Protein AF-A0A9P1PX08-F1 (afdb_monomer_lite)

Structure (mmCIF, N/CA/C/O backbone):
data_AF-A0A9P1PX08-F1
#
_entry.id   AF-A0A9P1PX08-F1
#
loop_
_atom_site.group_PDB
_atom_site.id
_atom_site.type_symbol
_atom_site.label_atom_id
_atom_site.label_alt_id
_atom_site.label_comp_id
_atom_site.label_asym_id
_atom_site.label_entity_id
_atom_site.label_seq_id
_atom_site.pdbx_PDB_ins_code
_atom_site.Cartn_x
_atom_site.Cartn_y
_atom_site.Cartn_z
_atom_site.occupancy
_atom_site.B_iso_or_equiv
_atom_site.auth_seq_id
_atom_site.auth_comp_id
_atom_site.auth_asym_id
_atom_site.auth_atom_id
_atom_site.pdbx_PDB_model_num
ATOM 1 N N . MET A 1 1 ? 10.259 12.004 -15.385 1.00 73.31 1 MET A N 1
ATOM 2 C CA . MET A 1 1 ? 9.866 10.670 -15.882 1.00 73.31 1 MET A CA 1
ATOM 3 C C . MET A 1 1 ? 11.136 9.957 -16.314 1.00 73.31 1 MET A C 1
ATOM 5 O O . MET A 1 1 ? 11.844 10.497 -17.153 1.00 73.31 1 MET A O 1
ATOM 9 N N . HIS A 1 2 ? 11.478 8.837 -15.674 1.00 86.50 2 HIS A N 1
ATOM 10 C CA . HIS A 1 2 ? 12.742 8.131 -15.911 1.00 86.50 2 HIS A CA 1
ATOM 11 C C . HIS A 1 2 ? 12.480 6.843 -16.692 1.00 86.50 2 HIS A C 1
ATOM 13 O O . HIS A 1 2 ? 11.627 6.052 -16.290 1.00 86.50 2 HIS A O 1
ATOM 19 N N . SER A 1 3 ? 13.198 6.637 -17.799 1.00 89.75 3 SER A N 1
ATOM 20 C CA . SER A 1 3 ? 13.144 5.379 -18.551 1.00 89.75 3 SER A CA 1
ATOM 21 C C . SER A 1 3 ? 13.719 4.245 -17.704 1.00 89.75 3 SER A C 1
ATOM 23 O O . SER A 1 3 ? 14.833 4.380 -17.184 1.00 89.75 3 SER A O 1
ATOM 25 N N . VAL A 1 4 ? 12.996 3.135 -17.583 1.00 94.69 4 VAL A N 1
ATOM 26 C CA . VAL A 1 4 ? 13.470 1.964 -16.839 1.00 94.69 4 VAL A CA 1
ATOM 27 C C . VAL A 1 4 ? 14.419 1.138 -17.712 1.00 94.69 4 VAL A C 1
ATOM 29 O O . VAL A 1 4 ? 14.262 1.059 -18.931 1.00 94.69 4 VAL A O 1
ATOM 32 N N . LYS A 1 5 ? 15.424 0.527 -17.080 1.00 95.81 5 LYS A N 1
ATOM 33 C CA . LYS A 1 5 ? 16.347 -0.417 -17.715 1.00 95.81 5 LYS A CA 1
ATOM 34 C C . LYS A 1 5 ? 16.244 -1.782 -17.039 1.00 95.81 5 LYS A C 1
ATOM 36 O O . LYS A 1 5 ? 16.004 -1.837 -15.833 1.00 95.81 5 LYS A O 1
ATOM 41 N N . ASN A 1 6 ? 16.421 -2.860 -17.800 1.00 94.50 6 ASN A N 1
ATOM 42 C CA . ASN A 1 6 ? 16.552 -4.205 -17.238 1.00 94.50 6 ASN A CA 1
ATOM 43 C C . ASN A 1 6 ? 17.916 -4.390 -16.541 1.00 94.50 6 ASN A C 1
ATOM 45 O O . ASN A 1 6 ? 18.752 -3.481 -16.533 1.00 94.50 6 ASN A O 1
ATOM 49 N N . ALA A 1 7 ? 18.140 -5.565 -15.947 1.00 95.75 7 ALA A N 1
ATOM 50 C CA . ALA A 1 7 ? 19.376 -5.871 -15.224 1.00 95.75 7 ALA A CA 1
ATOM 51 C C . ALA A 1 7 ? 20.627 -5.795 -16.123 1.00 95.75 7 ALA A C 1
ATOM 53 O O . ALA A 1 7 ? 21.716 -5.483 -15.649 1.00 95.75 7 ALA A O 1
ATOM 54 N N . GLU A 1 8 ? 20.458 -6.005 -17.427 1.00 96.75 8 GLU A N 1
ATOM 55 C CA . GLU A 1 8 ? 21.494 -5.923 -18.456 1.00 96.75 8 GLU A CA 1
ATOM 56 C C . GLU A 1 8 ? 21.676 -4.498 -19.021 1.00 96.75 8 GLU A C 1
ATOM 58 O O . GLU A 1 8 ? 22.500 -4.273 -19.906 1.00 96.75 8 GLU A O 1
ATOM 63 N N . GLY A 1 9 ? 20.918 -3.514 -18.525 1.00 94.00 9 GLY A N 1
ATOM 64 C CA . GLY A 1 9 ? 21.009 -2.110 -18.929 1.00 94.00 9 GLY A CA 1
ATOM 65 C C . GLY A 1 9 ? 20.248 -1.738 -20.209 1.00 94.00 9 GLY A C 1
ATOM 66 O O . GLY A 1 9 ? 20.305 -0.575 -20.622 1.00 94.00 9 GLY A O 1
ATOM 67 N N . ALA A 1 10 ? 19.517 -2.670 -20.822 1.00 96.12 10 ALA A N 1
ATOM 68 C CA . ALA A 1 10 ? 18.646 -2.397 -21.960 1.00 96.12 10 ALA A CA 1
ATOM 69 C C . ALA A 1 10 ? 17.402 -1.615 -21.517 1.00 96.12 10 ALA A C 1
ATOM 71 O O . ALA A 1 10 ? 16.815 -1.897 -20.473 1.00 96.12 10 ALA A O 1
ATOM 72 N N . VAL A 1 11 ? 16.997 -0.629 -22.318 1.00 94.44 11 VAL A N 1
ATOM 73 C CA . VAL A 1 11 ? 15.787 0.164 -22.059 1.00 94.44 11 VAL A CA 1
ATOM 74 C C . VAL A 1 11 ? 14.554 -0.712 -22.265 1.00 94.44 11 VAL A C 1
ATOM 76 O O . VAL A 1 11 ? 14.451 -1.402 -23.277 1.00 94.44 11 VAL A O 1
ATOM 79 N N . ILE A 1 12 ? 13.619 -0.655 -21.320 1.00 95.06 12 ILE A N 1
ATOM 80 C CA . ILE A 1 12 ? 12.290 -1.259 -21.452 1.00 95.06 12 ILE A CA 1
ATOM 81 C C . ILE A 1 12 ? 11.240 -0.157 -21.602 1.00 95.06 12 ILE A C 1
ATOM 83 O O . ILE A 1 12 ? 11.445 0.961 -21.122 1.00 95.06 12 ILE A O 1
ATOM 87 N N . ASP A 1 13 ? 10.124 -0.462 -22.268 1.00 94.25 13 ASP A N 1
ATOM 88 C CA . ASP A 1 13 ? 9.025 0.485 -22.515 1.00 94.25 13 ASP A CA 1
ATOM 89 C C . ASP A 1 13 ? 8.157 0.688 -21.259 1.00 94.25 13 ASP A C 1
ATOM 91 O O . ASP A 1 13 ? 6.963 0.399 -21.202 1.00 94.25 13 ASP A O 1
ATOM 95 N N . ASN A 1 14 ? 8.811 1.134 -20.189 1.00 93.38 14 ASN A N 1
ATOM 96 C CA . ASN A 1 14 ? 8.219 1.418 -18.898 1.00 93.38 14 ASN A CA 1
ATOM 97 C C . ASN A 1 14 ? 8.850 2.683 -18.323 1.00 93.38 14 ASN A C 1
ATOM 99 O O . ASN A 1 14 ? 10.034 2.982 -18.512 1.00 93.38 14 ASN A O 1
ATOM 103 N N . TRP A 1 15 ? 8.050 3.395 -17.541 1.00 93.88 15 TRP A N 1
ATOM 104 C CA . TRP A 1 15 ? 8.433 4.662 -16.946 1.00 93.88 15 TRP A CA 1
ATOM 105 C C . TRP A 1 15 ? 8.329 4.584 -15.431 1.00 93.88 15 TRP A C 1
ATOM 107 O O . TRP A 1 15 ? 7.289 4.210 -14.893 1.00 93.88 15 TRP A O 1
ATOM 117 N N . LEU A 1 16 ? 9.397 4.986 -14.743 1.00 94.38 16 LEU A N 1
ATOM 118 C CA . LEU A 1 16 ? 9.353 5.253 -13.312 1.00 94.38 16 LEU A CA 1
ATOM 119 C C . LEU A 1 16 ? 8.984 6.722 -13.097 1.00 94.38 16 LEU A C 1
ATOM 121 O O . LEU A 1 16 ? 9.683 7.646 -13.541 1.00 94.38 16 LEU A O 1
ATOM 125 N N . VAL A 1 17 ? 7.879 6.924 -12.389 1.00 94.12 17 VAL A N 1
ATOM 126 C CA . VAL A 1 17 ? 7.411 8.236 -11.950 1.00 94.12 17 VAL A CA 1
ATOM 127 C C . VAL A 1 17 ? 7.703 8.371 -10.460 1.00 94.12 17 VAL A C 1
ATOM 129 O O . VAL A 1 17 ? 7.327 7.514 -9.669 1.00 94.12 17 VAL A O 1
ATOM 132 N N . LEU A 1 18 ? 8.394 9.449 -10.094 1.00 95.81 18 LEU A N 1
ATOM 133 C CA . LEU A 1 18 ? 8.666 9.838 -8.713 1.00 95.81 18 LEU A CA 1
ATOM 134 C C . LEU A 1 18 ? 8.014 11.198 -8.487 1.00 95.81 18 LEU A C 1
ATOM 136 O O . LEU A 1 18 ? 8.113 12.070 -9.353 1.00 95.81 18 LEU A O 1
ATOM 140 N N . GLY A 1 19 ? 7.362 11.367 -7.344 1.00 94.69 19 GLY A N 1
ATOM 141 C CA . GLY A 1 19 ? 6.692 12.606 -6.974 1.00 94.69 19 GLY A CA 1
ATOM 142 C C . GLY A 1 19 ? 6.649 12.777 -5.462 1.00 94.69 19 GLY A C 1
ATOM 143 O O . GLY A 1 19 ? 6.700 11.799 -4.718 1.00 94.69 19 GLY A O 1
ATOM 144 N N . GLU A 1 20 ? 6.569 14.030 -5.027 1.00 98.06 20 GLU A N 1
ATOM 145 C CA . GLU A 1 20 ? 6.339 14.399 -3.634 1.00 98.06 20 GLU A CA 1
ATOM 146 C C . GLU A 1 20 ? 4.833 14.404 -3.343 1.00 98.06 20 GLU A C 1
ATOM 148 O O . GLU A 1 20 ? 4.045 14.985 -4.094 1.00 98.06 20 GLU A O 1
ATOM 153 N N . VAL A 1 21 ? 4.428 13.757 -2.249 1.00 96.94 21 VAL A N 1
ATOM 154 C CA . VAL A 1 21 ? 3.047 13.820 -1.759 1.00 96.94 21 VAL A CA 1
ATOM 155 C C . VAL A 1 21 ? 2.881 15.123 -0.980 1.00 96.94 21 VAL A C 1
ATOM 157 O O . VAL A 1 21 ? 3.339 15.224 0.152 1.00 96.94 21 VAL A O 1
ATOM 160 N N . ILE A 1 22 ? 2.219 16.113 -1.581 1.00 98.19 22 ILE A N 1
ATOM 161 C CA . ILE A 1 22 ? 1.985 17.429 -0.953 1.00 98.19 22 ILE A CA 1
ATOM 162 C C . ILE A 1 22 ? 0.655 17.525 -0.189 1.00 98.19 22 ILE A C 1
ATOM 164 O O . ILE A 1 22 ? 0.479 18.409 0.643 1.00 98.19 22 ILE A O 1
ATOM 168 N N . ALA A 1 23 ? -0.302 16.645 -0.492 1.00 97.81 23 ALA A N 1
ATOM 169 C CA . ALA A 1 23 ? -1.621 16.608 0.129 1.00 97.81 23 ALA A CA 1
ATOM 170 C C . ALA A 1 23 ? -2.252 15.219 -0.037 1.00 97.81 23 ALA A C 1
ATOM 172 O O . ALA A 1 23 ? -1.963 14.510 -1.004 1.00 97.81 23 ALA A O 1
ATOM 173 N N . VAL A 1 24 ? -3.147 14.859 0.886 1.00 96.06 24 VAL A N 1
ATOM 174 C CA . VAL A 1 24 ? -3.991 13.659 0.811 1.00 96.06 24 VAL A CA 1
ATOM 175 C C . VAL A 1 24 ? -5.436 14.028 1.130 1.00 96.06 24 VAL A C 1
ATOM 177 O O . VAL A 1 24 ? -5.697 14.816 2.037 1.00 96.06 24 VAL A O 1
ATOM 180 N N . HIS A 1 25 ? -6.380 13.457 0.386 1.00 97.50 25 HIS A N 1
ATOM 181 C CA . HIS A 1 25 ? -7.806 13.558 0.686 1.00 97.50 25 HIS A CA 1
ATOM 182 C C . HIS A 1 25 ? -8.264 12.233 1.287 1.00 97.50 25 HIS A C 1
ATOM 184 O O . HIS A 1 25 ? -8.219 11.203 0.618 1.00 97.50 25 HIS A O 1
ATOM 190 N N . ILE A 1 26 ? -8.694 12.264 2.547 1.00 97.75 26 ILE A N 1
ATOM 191 C CA . ILE A 1 26 ? -9.225 11.105 3.265 1.00 97.75 26 ILE A CA 1
ATOM 192 C C . ILE A 1 26 ? -10.648 11.447 3.694 1.00 97.75 26 ILE A C 1
ATOM 194 O O . ILE A 1 26 ? -10.902 12.538 4.206 1.00 97.75 26 ILE A O 1
ATOM 198 N N . HIS A 1 27 ? -11.584 10.526 3.467 1.00 98.12 27 HIS A N 1
ATOM 199 C CA . HIS A 1 27 ? -12.934 10.669 3.998 1.00 98.12 27 HIS A CA 1
ATOM 200 C C . HIS A 1 27 ? -12.876 10.597 5.527 1.00 98.12 27 HIS A C 1
ATOM 202 O O . HIS A 1 27 ? -12.344 9.629 6.062 1.00 98.12 27 HIS A O 1
ATOM 208 N N . GLY A 1 28 ? -13.406 11.604 6.229 1.00 97.62 28 GLY A N 1
ATOM 209 C CA . GLY A 1 28 ? -13.213 11.749 7.679 1.00 97.62 28 GLY A CA 1
ATOM 210 C C . GLY A 1 28 ? -13.666 10.539 8.502 1.00 97.62 28 GLY A C 1
ATOM 211 O O . GLY A 1 28 ? -13.024 10.204 9.486 1.00 97.62 28 GLY A O 1
ATOM 212 N N . GLU A 1 29 ? -14.706 9.829 8.058 1.00 98.06 29 GLU A N 1
ATOM 213 C CA . GLU A 1 29 ? -15.200 8.606 8.717 1.00 98.06 29 GLU A CA 1
ATOM 214 C C . GLU A 1 29 ? -14.225 7.415 8.654 1.00 98.06 29 GLU A C 1
ATOM 216 O O . GLU A 1 29 ? -14.420 6.427 9.352 1.00 98.06 29 GLU A O 1
ATOM 221 N N . LEU A 1 30 ? -13.183 7.486 7.819 1.00 98.25 30 LEU A N 1
ATOM 222 C CA . LEU A 1 30 ? -12.134 6.464 7.735 1.00 98.25 30 LEU A CA 1
ATOM 223 C C . LEU A 1 30 ? -10.985 6.716 8.717 1.00 98.25 30 LEU A C 1
ATOM 225 O O . LEU A 1 30 ? -9.995 5.988 8.689 1.00 98.25 30 LEU A O 1
ATOM 229 N N . LEU A 1 31 ? -11.081 7.751 9.549 1.00 98.25 31 LEU A N 1
ATOM 230 C CA . LEU A 1 31 ? -10.131 8.044 10.613 1.00 98.25 31 LEU A CA 1
ATOM 231 C C . LEU A 1 31 ? -10.778 7.700 11.957 1.00 98.25 31 LEU A C 1
ATOM 233 O O . LEU A 1 31 ? -11.938 8.042 12.188 1.00 98.25 31 LEU A O 1
ATOM 237 N N . ASP A 1 32 ? -10.039 7.030 12.840 1.00 96.94 32 ASP A N 1
ATOM 238 C CA . ASP A 1 32 ? -10.472 6.889 14.233 1.00 96.94 32 ASP A CA 1
ATOM 239 C C . ASP A 1 32 ? -10.277 8.196 15.022 1.00 96.94 32 ASP A C 1
ATOM 241 O O . ASP A 1 32 ? -9.883 9.234 14.479 1.00 96.94 32 ASP A O 1
ATOM 245 N N . ALA A 1 33 ? -10.591 8.159 16.319 1.00 97.25 33 ALA A N 1
ATOM 246 C CA . ALA A 1 33 ? -10.500 9.321 17.198 1.00 97.25 33 ALA A CA 1
ATOM 247 C C . ALA A 1 33 ? -9.061 9.860 17.322 1.00 97.25 33 ALA A C 1
ATOM 249 O O . ALA A 1 33 ? -8.864 11.050 17.571 1.00 97.25 33 ALA A O 1
ATOM 250 N N . GLU A 1 34 ? -8.064 9.002 17.113 1.00 97.38 34 GLU A N 1
ATOM 251 C CA . GLU A 1 34 ? -6.639 9.310 17.134 1.00 97.38 34 GLU A CA 1
ATOM 252 C C . GLU A 1 34 ? -6.114 9.772 15.762 1.00 97.38 34 GLU A C 1
ATOM 254 O O . GLU A 1 34 ? -4.944 10.142 15.633 1.00 97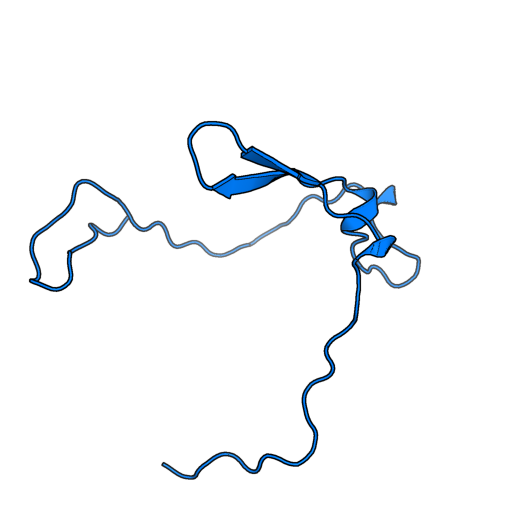.38 34 GLU A O 1
ATOM 259 N N . GLY A 1 35 ? -6.969 9.792 14.735 1.00 96.50 35 GLY A N 1
ATOM 260 C CA . GLY A 1 35 ? -6.610 10.183 13.376 1.00 96.50 35 GLY A CA 1
ATOM 261 C C . GLY A 1 35 ? -5.902 9.080 12.585 1.00 96.50 35 GLY A C 1
ATOM 262 O O . GLY A 1 35 ? -5.262 9.371 11.573 1.00 96.50 35 GLY A O 1
ATOM 263 N N . ILE A 1 36 ? -5.987 7.823 13.023 1.00 96.12 36 ILE A N 1
ATOM 264 C CA . ILE A 1 36 ? -5.401 6.675 12.335 1.00 96.12 36 ILE A CA 1
ATOM 265 C C . ILE A 1 36 ? -6.370 6.188 11.262 1.00 96.12 36 ILE A C 1
ATOM 267 O O . ILE A 1 36 ? -7.563 5.982 11.495 1.00 96.12 36 ILE A O 1
ATOM 271 N N . TYR A 1 37 ? -5.832 5.969 10.065 1.00 97.06 37 TYR A N 1
ATOM 272 C CA . TYR A 1 37 ? -6.594 5.465 8.933 1.00 97.06 37 TYR A CA 1
ATOM 273 C C . TYR A 1 37 ? -7.016 4.002 9.115 1.00 97.06 37 TYR A C 1
ATOM 275 O O . TYR A 1 37 ? -6.186 3.094 9.217 1.00 97.06 37 TYR A O 1
ATOM 283 N N . GLN A 1 38 ? -8.324 3.769 9.073 1.00 96.56 38 GLN A N 1
ATOM 284 C CA . GLN A 1 38 ? -8.951 2.463 9.224 1.00 96.56 38 GLN A CA 1
ATOM 285 C C . GLN A 1 38 ? -8.963 1.722 7.882 1.00 96.56 38 GLN A C 1
ATOM 287 O O . GLN A 1 38 ? -9.919 1.774 7.108 1.00 96.56 38 GLN A O 1
ATOM 292 N N . THR A 1 39 ? -7.864 1.020 7.593 1.00 95.75 39 THR A N 1
ATOM 293 C CA . THR A 1 39 ? -7.627 0.386 6.282 1.00 95.75 39 THR A CA 1
ATOM 294 C C . THR A 1 39 ? -8.699 -0.640 5.904 1.0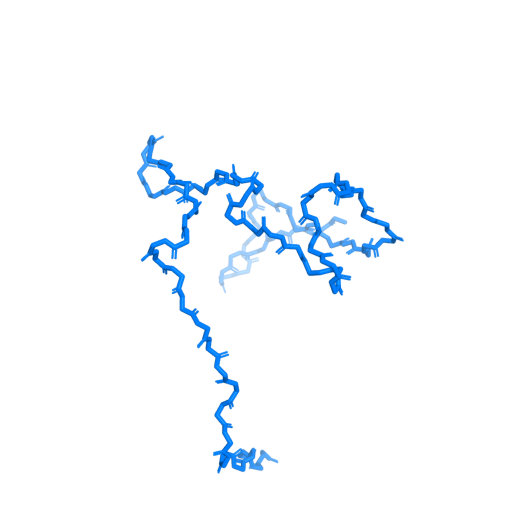0 95.75 39 THR A C 1
ATOM 296 O O . THR A 1 39 ? -9.134 -0.646 4.756 1.00 95.75 39 THR A O 1
ATOM 299 N N . ALA A 1 40 ? -9.155 -1.483 6.839 1.00 95.94 40 ALA A N 1
ATOM 300 C CA . ALA A 1 40 ? -10.213 -2.462 6.564 1.00 95.94 40 ALA A CA 1
ATOM 301 C C . ALA A 1 40 ? -11.561 -1.780 6.256 1.00 95.94 40 ALA A C 1
ATOM 303 O O . ALA A 1 40 ? -12.224 -2.134 5.281 1.00 95.94 40 ALA A O 1
ATOM 304 N N . ALA A 1 41 ? -11.928 -0.740 7.016 1.00 96.19 41 ALA A N 1
ATOM 305 C CA . ALA A 1 41 ? -13.154 0.035 6.793 1.00 96.19 41 ALA A CA 1
ATOM 306 C C . ALA A 1 41 ? -13.174 0.730 5.422 1.00 96.19 41 ALA A C 1
ATOM 308 O O . ALA A 1 41 ? -14.230 0.867 4.808 1.00 96.19 41 ALA A O 1
ATOM 309 N N . ALA A 1 42 ? -12.002 1.116 4.91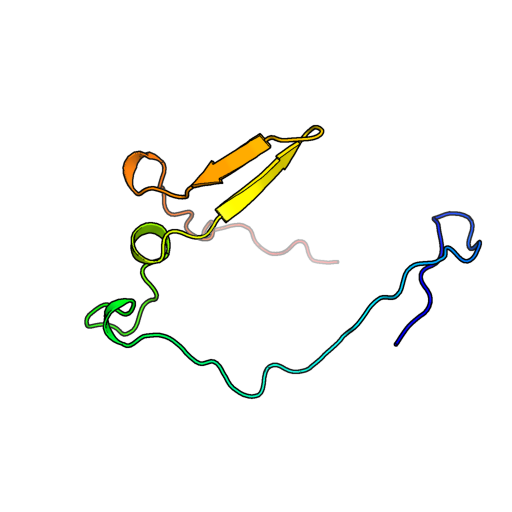3 1.00 96.50 42 ALA A N 1
ATOM 310 C CA . ALA A 1 42 ? -11.863 1.729 3.599 1.00 96.50 42 ALA A CA 1
ATOM 311 C C . ALA A 1 42 ? -12.015 0.755 2.416 1.00 96.50 42 ALA A C 1
ATOM 313 O O . ALA A 1 42 ? -12.070 1.205 1.272 1.00 96.50 42 ALA A O 1
ATOM 314 N N . GLN A 1 43 ? -12.056 -0.558 2.672 1.00 96.00 43 GLN A N 1
ATOM 315 C CA . GLN A 1 43 ? -12.247 -1.617 1.672 1.00 96.00 43 GLN A CA 1
ATOM 316 C C . GLN A 1 43 ? -11.363 -1.474 0.411 1.00 96.00 43 GLN A C 1
ATOM 318 O O . GLN A 1 43 ? -11.871 -1.515 -0.716 1.00 96.00 43 GLN A O 1
ATOM 323 N N . PRO A 1 44 ? -10.030 -1.310 0.546 1.00 95.62 44 PRO A N 1
ATOM 324 C CA . PRO A 1 44 ? -9.149 -1.262 -0.611 1.00 95.62 44 PRO A CA 1
ATOM 325 C C . PRO A 1 44 ? -9.157 -2.605 -1.350 1.00 95.62 44 PRO A C 1
ATOM 327 O O . PRO A 1 44 ? -9.193 -3.678 -0.743 1.00 95.62 44 PRO A O 1
ATOM 330 N N . ILE A 1 45 ? -9.067 -2.541 -2.679 1.00 96.19 45 ILE A N 1
ATOM 331 C CA . ILE A 1 45 ? -8.989 -3.721 -3.543 1.00 96.19 45 ILE A CA 1
ATOM 332 C C . ILE A 1 45 ? -7.531 -3.977 -3.919 1.00 96.19 45 ILE A C 1
ATOM 334 O O . ILE A 1 45 ? -6.888 -3.157 -4.574 1.00 96.19 45 ILE A O 1
ATOM 338 N N . LEU A 1 46 ? -7.012 -5.136 -3.523 1.00 97.00 46 LEU A N 1
ATOM 339 C CA . LEU A 1 46 ? -5.636 -5.542 -3.780 1.00 97.00 46 LEU A CA 1
ATOM 340 C C . LEU A 1 46 ? -5.596 -6.443 -5.004 1.00 97.00 46 LEU A C 1
ATOM 342 O O . LEU A 1 46 ? -6.384 -7.383 -5.130 1.00 97.00 46 LEU A O 1
ATOM 346 N N . ARG A 1 47 ? -4.650 -6.184 -5.908 1.00 97.31 47 ARG A N 1
ATOM 347 C CA . ARG A 1 47 ? -4.433 -7.055 -7.060 1.00 97.31 47 ARG A CA 1
ATOM 348 C C . ARG A 1 47 ? -3.741 -8.344 -6.619 1.00 97.31 47 ARG A C 1
ATOM 350 O O . ARG A 1 47 ? -2.670 -8.305 -6.022 1.00 97.31 47 ARG A O 1
ATOM 357 N N . GLY A 1 48 ? -4.342 -9.478 -6.958 1.00 96.00 48 GLY A N 1
ATOM 358 C CA . GLY A 1 48 ? -3.740 -10.798 -6.827 1.00 96.00 48 GLY A CA 1
ATOM 359 C C . GLY A 1 48 ? -2.997 -11.239 -8.090 1.00 96.00 48 GLY A C 1
ATOM 360 O O . GLY A 1 48 ? -2.991 -10.563 -9.124 1.00 96.00 48 GLY A O 1
ATOM 361 N N . GLY A 1 49 ? -2.376 -12.415 -8.007 1.00 95.56 49 GLY A N 1
ATOM 362 C CA . GLY A 1 49 ? -1.721 -13.055 -9.146 1.00 95.56 49 GLY A CA 1
ATOM 363 C C . GLY A 1 49 ? -2.698 -13.568 -10.212 1.00 95.56 49 GLY A C 1
ATOM 364 O O . GLY A 1 49 ? -3.907 -13.664 -10.003 1.00 95.56 49 GLY A O 1
ATOM 365 N N . GLY A 1 50 ? -2.158 -13.942 -11.371 1.00 95.69 50 GLY A N 1
ATOM 366 C CA . GLY A 1 50 ? -2.952 -14.464 -12.484 1.00 95.69 50 GLY A CA 1
ATOM 367 C C . GLY A 1 50 ? -3.808 -13.393 -13.177 1.00 95.69 50 GLY A C 1
ATOM 368 O O . GLY A 1 50 ? -3.649 -12.200 -12.912 1.00 95.69 50 GLY A O 1
ATOM 369 N N . PRO A 1 51 ? -4.700 -13.791 -14.099 1.00 96.00 51 PRO A N 1
ATOM 370 C CA . PRO A 1 51 ? -5.432 -12.857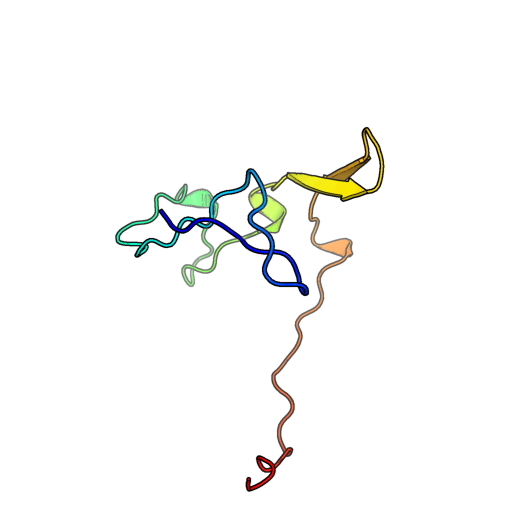 -14.953 1.00 96.00 51 PRO A CA 1
ATOM 371 C C . PRO A 1 51 ? -6.558 -12.099 -14.232 1.00 96.00 51 PRO A C 1
ATOM 373 O O . PRO A 1 51 ? -6.873 -10.981 -14.641 1.00 96.00 51 PRO A O 1
ATOM 376 N N . SER A 1 52 ? -7.123 -12.641 -13.146 1.00 97.44 52 SER A N 1
ATOM 377 C CA . SER A 1 52 ? -8.382 -12.134 -12.574 1.00 97.44 52 SER A CA 1
ATOM 378 C C . SER A 1 52 ? -8.463 -12.052 -11.046 1.00 97.44 52 SER A C 1
ATOM 380 O O . SER A 1 52 ? -9.502 -11.634 -10.544 1.00 97.44 52 SER A O 1
ATOM 382 N N . ALA A 1 53 ? -7.442 -12.457 -10.286 1.00 98.19 53 ALA A N 1
ATOM 383 C CA . ALA A 1 53 ? -7.572 -12.502 -8.828 1.00 98.19 53 ALA A CA 1
ATOM 384 C C . ALA A 1 53 ? -7.469 -11.107 -8.192 1.00 98.19 53 ALA A C 1
ATOM 386 O O . ALA A 1 53 ? -6.567 -10.329 -8.514 1.00 98.19 53 ALA A O 1
ATOM 387 N N . TYR A 1 54 ? -8.359 -10.836 -7.239 1.00 97.56 54 TYR A N 1
ATOM 388 C CA . TYR A 1 54 ? -8.374 -9.644 -6.396 1.00 97.56 54 TYR A CA 1
ATOM 389 C C . TYR A 1 54 ? -8.815 -10.015 -4.980 1.00 97.56 54 TYR A C 1
ATOM 391 O O . TYR A 1 54 ? -9.582 -10.960 -4.803 1.00 97.56 54 TYR A O 1
ATOM 399 N N . TYR A 1 55 ? -8.338 -9.263 -3.993 1.00 96.00 55 TYR A N 1
ATOM 400 C CA . TYR A 1 55 ? -8.610 -9.493 -2.575 1.00 96.00 55 TYR A CA 1
ATOM 401 C C . TYR A 1 55 ? -9.062 -8.202 -1.893 1.00 96.00 55 TYR A C 1
ATOM 403 O O . TYR A 1 55 ? -8.669 -7.109 -2.303 1.00 96.00 55 TYR A O 1
ATOM 411 N N . GLN A 1 56 ? -9.864 -8.343 -0.840 1.00 95.69 56 GLN A N 1
ATOM 412 C CA . GLN A 1 56 ? -10.157 -7.271 0.110 1.00 95.69 56 GLN A CA 1
ATOM 413 C C . GLN A 1 56 ? -9.280 -7.429 1.354 1.00 95.69 56 GLN A C 1
ATOM 415 O O . GLN A 1 56 ? -8.866 -8.542 1.683 1.00 95.69 56 GLN A O 1
ATOM 420 N N . ILE A 1 57 ? -9.004 -6.316 2.035 1.00 94.75 57 ILE A N 1
ATOM 421 C CA . ILE A 1 57 ? -8.442 -6.325 3.391 1.00 94.75 57 ILE A CA 1
ATOM 422 C C . ILE A 1 57 ? -9.592 -6.350 4.391 1.00 94.75 57 ILE A C 1
ATOM 424 O O . ILE A 1 57 ? -10.552 -5.594 4.256 1.00 94.75 57 ILE A O 1
ATOM 428 N N . THR A 1 58 ? -9.453 -7.183 5.413 1.00 93.75 58 THR A N 1
ATOM 429 C CA . THR A 1 58 ? -10.420 -7.362 6.492 1.00 93.75 58 THR A CA 1
ATOM 430 C C . THR A 1 58 ? -9.687 -7.500 7.831 1.00 93.75 58 THR A C 1
ATOM 432 O O . THR A 1 58 ? -8.512 -7.878 7.870 1.00 93.75 58 THR A O 1
ATOM 435 N N . ASP A 1 59 ? -10.355 -7.168 8.939 1.00 94.94 59 ASP A N 1
ATOM 436 C CA . ASP A 1 59 ? -9.723 -7.174 10.268 1.00 94.94 59 ASP A CA 1
ATOM 437 C C . ASP A 1 59 ? -9.476 -8.585 10.832 1.00 94.94 59 ASP A C 1
ATOM 439 O O . ASP A 1 59 ? -8.615 -8.752 11.690 1.00 94.94 59 ASP A O 1
ATOM 443 N N . ASP A 1 60 ? -10.157 -9.622 10.334 1.00 95.44 60 ASP A N 1
ATOM 444 C CA . ASP A 1 60 ? -9.949 -11.019 10.753 1.00 95.44 60 ASP A CA 1
ATOM 445 C C . ASP A 1 60 ? -8.553 -11.559 10.413 1.00 95.44 60 ASP A C 1
ATOM 447 O O . ASP A 1 60 ? -8.094 -12.514 11.040 1.00 95.44 60 ASP A O 1
ATOM 451 N N . LEU A 1 61 ? -7.858 -10.933 9.458 1.00 91.69 61 LEU A N 1
ATOM 452 C CA . LEU A 1 61 ? -6.492 -11.286 9.064 1.00 91.69 61 LEU A CA 1
ATOM 453 C C . LEU A 1 61 ? -5.448 -10.258 9.530 1.00 91.69 61 LEU A C 1
ATOM 455 O O . LEU A 1 61 ? -4.272 -10.370 9.172 1.00 91.69 61 LEU A O 1
ATOM 459 N N . ARG A 1 62 ? -5.847 -9.251 10.319 1.00 92.75 62 ARG A N 1
ATOM 460 C CA . ARG A 1 62 ? -4.939 -8.213 10.815 1.00 92.75 62 ARG A CA 1
ATOM 461 C C . ARG A 1 62 ? -4.107 -8.724 11.992 1.00 92.75 62 ARG A C 1
ATOM 463 O O . ARG A 1 62 ? -4.618 -9.298 12.948 1.00 92.75 62 ARG A O 1
ATOM 470 N N . PHE A 1 63 ? -2.816 -8.418 11.959 1.00 94.00 63 PHE A N 1
ATOM 471 C CA . PHE A 1 63 ? -1.915 -8.516 13.102 1.00 94.00 63 PHE A CA 1
ATOM 472 C C . PHE A 1 63 ? -0.899 -7.376 13.032 1.00 94.00 63 PHE A C 1
ATOM 474 O O . PHE A 1 63 ? -0.478 -6.973 11.947 1.00 94.00 63 PHE A O 1
ATOM 481 N N . ASP A 1 64 ? -0.495 -6.862 14.189 1.00 91.81 64 ASP A N 1
ATOM 482 C CA . ASP A 1 64 ? 0.427 -5.735 14.259 1.00 91.81 64 ASP A CA 1
ATOM 483 C C . ASP A 1 64 ? 1.866 -6.243 14.456 1.00 91.81 64 ASP A C 1
ATOM 485 O O . ASP A 1 64 ? 2.160 -7.028 15.361 1.00 91.81 64 ASP A O 1
ATOM 489 N N . LEU A 1 65 ? 2.784 -5.794 13.595 1.00 92.31 65 LEU A N 1
ATOM 490 C CA . LEU A 1 65 ? 4.215 -6.073 13.717 1.00 92.31 65 LEU A CA 1
ATOM 491 C C . LEU A 1 65 ? 4.907 -4.916 14.434 1.00 92.31 65 LEU A C 1
ATOM 493 O O . LEU A 1 65 ? 5.079 -3.832 13.876 1.00 92.31 65 LEU A O 1
ATOM 497 N N . LEU A 1 66 ? 5.351 -5.162 15.664 1.00 90.12 66 LEU A N 1
ATOM 498 C CA . LEU A 1 66 ? 6.198 -4.221 16.388 1.00 90.12 66 LEU A CA 1
ATOM 499 C C . LEU A 1 66 ? 7.635 -4.302 15.872 1.00 90.12 66 LEU A C 1
ATOM 501 O O . LEU A 1 66 ? 8.137 -5.378 15.533 1.00 90.12 66 LEU A O 1
ATOM 505 N N . ARG A 1 67 ? 8.323 -3.156 15.846 1.00 86.56 67 ARG A N 1
ATOM 506 C CA . ARG A 1 67 ? 9.767 -3.130 15.602 1.00 86.56 67 ARG A CA 1
ATOM 507 C C . ARG A 1 67 ? 10.455 -4.013 16.658 1.00 86.56 67 ARG A C 1
ATOM 509 O O . ARG A 1 67 ? 10.221 -3.795 17.844 1.00 86.56 67 ARG A O 1
ATOM 516 N N . PRO A 1 68 ? 11.312 -4.973 16.266 1.00 87.94 68 PRO A N 1
ATOM 517 C CA . PRO A 1 68 ? 12.071 -5.755 17.233 1.00 87.94 68 PRO A CA 1
ATOM 518 C C . PRO A 1 68 ? 13.020 -4.866 18.044 1.00 87.94 68 PRO A C 1
ATOM 520 O O . PRO A 1 68 ? 13.872 -4.180 17.476 1.00 87.94 68 PRO A O 1
ATOM 523 N N 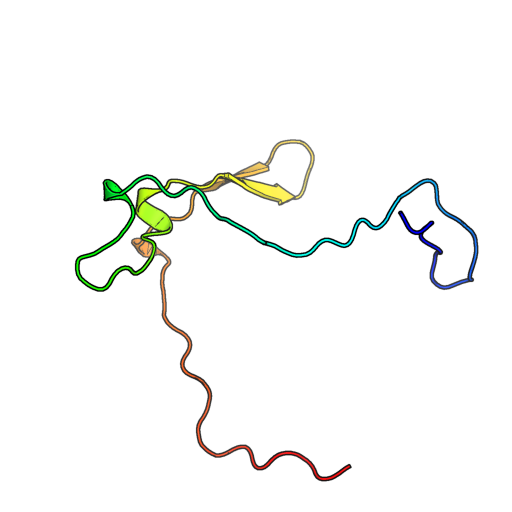. GLU A 1 69 ? 12.912 -4.917 19.368 1.00 84.56 69 GLU A N 1
ATOM 524 C CA . GLU A 1 69 ? 13.859 -4.278 20.282 1.00 84.56 69 GLU A CA 1
ATOM 525 C C . GLU A 1 69 ? 15.075 -5.201 20.481 1.00 84.56 69 GLU A C 1
ATOM 527 O O . GLU A 1 69 ? 14.928 -6.359 20.870 1.00 84.56 69 GLU A O 1
ATOM 532 N N . GLY A 1 70 ? 16.290 -4.714 20.194 1.00 74.62 70 GLY A N 1
ATOM 533 C CA . GLY A 1 70 ? 17.540 -5.421 20.532 1.00 74.62 70 GLY A CA 1
ATOM 534 C C . GLY A 1 70 ? 18.476 -5.805 19.379 1.00 74.62 70 GLY A C 1
ATOM 535 O O . GLY A 1 70 ? 19.583 -6.280 19.646 1.00 74.62 70 GLY A O 1
ATOM 536 N N . ILE A 1 71 ? 18.124 -5.557 18.112 1.00 69.69 71 ILE A N 1
ATOM 537 C CA . ILE A 1 71 ? 19.095 -5.679 17.010 1.00 69.69 71 ILE A CA 1
ATOM 538 C C . ILE A 1 71 ? 19.945 -4.407 16.984 1.00 69.69 71 ILE A C 1
ATOM 540 O O . ILE A 1 71 ? 19.538 -3.380 16.442 1.00 69.69 71 ILE A O 1
ATOM 544 N N . LYS A 1 72 ? 21.147 -4.462 17.571 1.00 71.38 72 LYS A N 1
ATOM 545 C CA . LYS A 1 72 ? 22.152 -3.416 17.340 1.00 71.38 72 LYS A CA 1
ATOM 546 C C . LYS A 1 72 ? 22.439 -3.364 15.832 1.00 71.38 72 LYS A C 1
ATOM 548 O O . LYS A 1 72 ? 22.690 -4.427 15.256 1.00 71.38 72 LYS A O 1
ATOM 553 N N . PRO A 1 73 ? 22.398 -2.187 15.180 1.00 70.12 73 PRO A N 1
ATOM 554 C CA . PRO A 1 73 ? 22.724 -2.093 13.764 1.00 70.12 73 PRO A CA 1
ATOM 555 C C . PRO A 1 73 ? 24.114 -2.685 13.533 1.00 70.12 73 PRO A C 1
ATOM 557 O O . PRO A 1 73 ? 25.051 -2.413 14.288 1.00 70.12 73 PRO A O 1
ATOM 560 N N . ARG A 1 74 ? 24.236 -3.533 12.508 1.00 72.94 74 ARG A N 1
ATOM 561 C CA . ARG A 1 74 ? 25.530 -4.049 12.060 1.00 7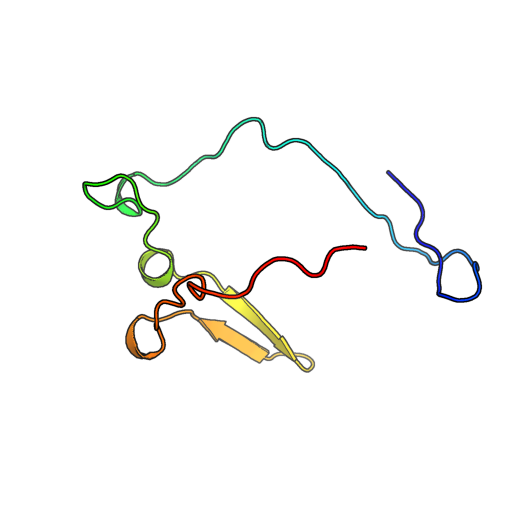2.94 74 ARG A CA 1
ATOM 562 C C . ARG A 1 74 ? 26.350 -2.827 11.645 1.00 72.94 74 ARG A C 1
ATOM 564 O O . ARG A 1 74 ? 25.952 -2.138 10.711 1.00 72.94 74 ARG A O 1
ATOM 571 N N . GLN A 1 75 ? 27.418 -2.515 12.379 1.00 66.94 75 GLN A N 1
ATOM 572 C CA . GLN A 1 75 ? 28.356 -1.479 11.955 1.00 66.94 75 GLN A CA 1
ATOM 573 C C . GLN A 1 75 ? 28.958 -1.948 10.627 1.00 66.94 75 GLN A C 1
ATOM 575 O O . GLN A 1 75 ? 29.567 -3.019 10.578 1.00 66.94 75 GLN A O 1
ATOM 580 N N . LEU A 1 76 ? 28.653 -1.209 9.560 1.00 56.78 76 LEU A N 1
ATOM 581 C CA . LEU A 1 76 ? 29.328 -1.302 8.269 1.00 56.78 76 LEU A CA 1
ATOM 582 C C . LEU A 1 76 ? 30.622 -0.493 8.331 1.00 56.78 76 LEU A C 1
ATOM 584 O O . LEU A 1 76 ? 30.599 0.572 8.993 1.00 56.78 76 LEU A O 1
#

Radius of gyration: 19.32 Å; chains: 1; bounding box: 44×32×43 Å

Sequence (76 aa):
MHSVKNAEGAVIDNWLVLGEVIAVHIHGELLDAEGIYQTAAAQPILRGGGPSAYYQITDDLRFDLLRPEGIKPRQL

Foldseek 3Di:
DDFDADPVRHTDPDDDDDDDDPDDDDDPVQADPVRDGNQQVVFDWADDDDDDDIDTDHPVPDDDDDDDPDPDPDDD

InterPro domains:
  IPR012349 FMN-binding split barrel [G3DSA:2.30.110.10] (2-65)

Secondary structure (DSSP, 8-state):
-EEEE-TTS-EEEEEE-----------GGGB-TT--B-TTTT-PEEE-STTT-EEE--GGG----PPPTT------

Organism: Yersinia enterocolitica (NCBI:txid630)

pLDDT: mean 92.44, std 8.51, range [56.78, 98.25]